Protein AF-A0A142X384-F1 (afdb_monomer_lite)

pLDDT: mean 75.08, std 20.17, range [40.53, 97.69]

Foldseek 3Di:
DDDDDDDDDDDDDDDPPDPPPPPPPPPPPPCVPDLCSVVLVVLVCLLVQDDDDPCLVCQVVSLVSCCLQPVPLSVVSNVLSVQLVVDDSVSSNVSSVVNCVVSPDDPPRDPRPPPDPPDPPDDDDDDDDDDDDDDDDD

Secondary structure (DSSP, 8-state):
------------------------------GGG-TTHHHHHHHHHHHTTPPP-GGGGGHHHHHHHHHTT-HHHHHHHHHHHHHHHHS-HHHHHHHHHHHHHHT---TT---------S-------------PPPP---

Sequence (138 aa):
MSSRALSVLLLFPLLAGCQQGVPEKQIVVKASNDPLHEPRQILERYAQGQPLASEVSSFPAMVENVRKSDPERADILQKGLDELQKGGRAARVTKAKELLDKLKPSMTAAPAAATPPADAVPAEATPAAEPAPAEPKP

Structure (mmCIF, N/CA/C/O backbone):
data_AF-A0A142X384-F1
#
_entry.id   AF-A0A142X384-F1
#
loop_
_atom_site.group_PDB
_atom_site.id
_atom_site.type_symbol
_atom_site.label_atom_id
_atom_site.label_alt_id
_atom_site.label_comp_id
_atom_site.label_asym_id
_atom_site.label_entity_id
_atom_site.label_seq_id
_atom_site.pdbx_PDB_ins_code
_atom_site.Cartn_x
_atom_site.Cartn_y
_atom_site.Cartn_z
_atom_site.occupancy
_atom_site.B_iso_or_equiv
_atom_site.auth_seq_id
_atom_site.auth_comp_id
_atom_site.auth_asym_id
_atom_site.auth_atom_id
_atom_site.pdbx_PDB_model_num
ATOM 1 N N . MET A 1 1 ? 31.938 62.175 30.995 1.00 49.34 1 MET A N 1
ATOM 2 C CA . MET A 1 1 ? 31.399 63.075 32.041 1.00 49.34 1 MET A CA 1
ATOM 3 C C . MET A 1 1 ? 30.203 63.810 31.449 1.00 49.34 1 MET A C 1
ATOM 5 O O . MET A 1 1 ? 30.259 64.089 30.260 1.00 49.34 1 MET A O 1
ATOM 9 N N . SER A 1 2 ? 29.175 64.072 32.267 1.00 40.53 2 SER A N 1
ATOM 10 C CA . SER A 1 2 ? 27.881 64.739 31.969 1.00 40.53 2 SER A CA 1
ATOM 11 C C . SER A 1 2 ? 26.639 63.835 31.975 1.00 40.53 2 SER A C 1
ATOM 13 O O . SER A 1 2 ? 26.061 63.485 30.955 1.00 40.53 2 SER A O 1
ATOM 15 N N . SER A 1 3 ? 26.283 63.474 33.209 1.00 47.50 3 SER A N 1
ATOM 16 C CA . SER A 1 3 ? 24.964 63.390 33.851 1.00 47.50 3 SER A CA 1
ATOM 17 C C . SER A 1 3 ? 23.713 63.850 33.076 1.00 47.50 3 SER A C 1
ATOM 19 O O . SER A 1 3 ? 23.707 64.956 32.544 1.00 47.50 3 SER A O 1
ATOM 21 N N . ARG A 1 4 ? 22.573 63.156 33.263 1.00 53.97 4 ARG A N 1
ATOM 22 C CA . ARG A 1 4 ? 21.511 63.522 34.240 1.00 53.97 4 ARG A CA 1
ATOM 23 C C . ARG A 1 4 ? 20.224 62.682 34.095 1.00 53.97 4 ARG A C 1
ATOM 25 O O . ARG A 1 4 ? 19.860 62.272 33.005 1.00 53.97 4 ARG A O 1
ATOM 32 N N . ALA A 1 5 ? 19.512 62.616 35.226 1.00 51.25 5 ALA A N 1
ATOM 33 C CA . ALA A 1 5 ? 18.056 62.499 35.393 1.00 51.25 5 ALA A CA 1
ATOM 34 C C . ALA A 1 5 ? 17.406 61.101 35.501 1.00 51.25 5 ALA A C 1
ATOM 36 O O . ALA A 1 5 ? 16.741 60.591 34.610 1.00 51.25 5 ALA A O 1
ATOM 37 N N . LEU A 1 6 ? 17.534 60.567 36.718 1.00 56.19 6 LEU A N 1
ATOM 38 C CA . LEU A 1 6 ? 16.443 60.094 37.579 1.00 56.19 6 LEU A CA 1
ATOM 39 C C . LEU A 1 6 ? 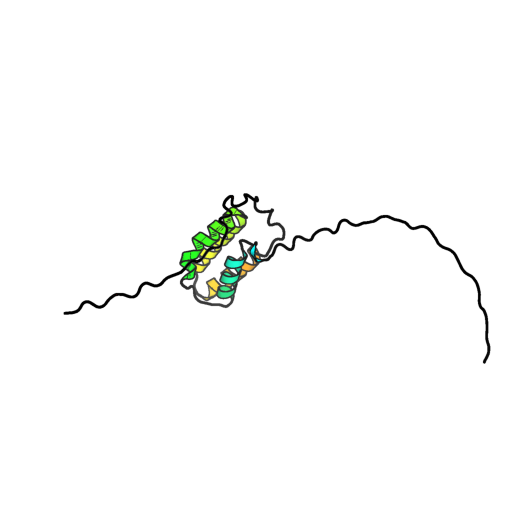15.060 60.707 37.236 1.00 56.19 6 LEU A C 1
ATOM 41 O O . LEU A 1 6 ? 14.930 61.930 37.321 1.00 56.19 6 LEU A O 1
ATOM 45 N N . SER A 1 7 ? 14.025 59.898 36.962 1.00 49.78 7 SER A N 1
ATOM 46 C CA . SER A 1 7 ? 12.657 60.168 37.454 1.00 49.78 7 SER A CA 1
ATOM 47 C C . SER A 1 7 ? 11.588 59.143 37.053 1.00 49.78 7 SER A C 1
ATOM 49 O O . SER A 1 7 ? 11.358 58.889 35.878 1.00 49.78 7 SER A O 1
ATOM 51 N N . VAL A 1 8 ? 10.859 58.718 38.092 1.00 52.50 8 VAL A N 1
ATOM 52 C CA . VAL A 1 8 ? 9.405 58.469 38.125 1.00 52.50 8 VAL A CA 1
ATOM 53 C C . VAL A 1 8 ? 8.899 57.139 37.549 1.00 52.50 8 VAL A C 1
ATOM 55 O O . VAL A 1 8 ? 8.434 57.019 36.423 1.00 52.50 8 VAL A O 1
ATOM 58 N N . LEU A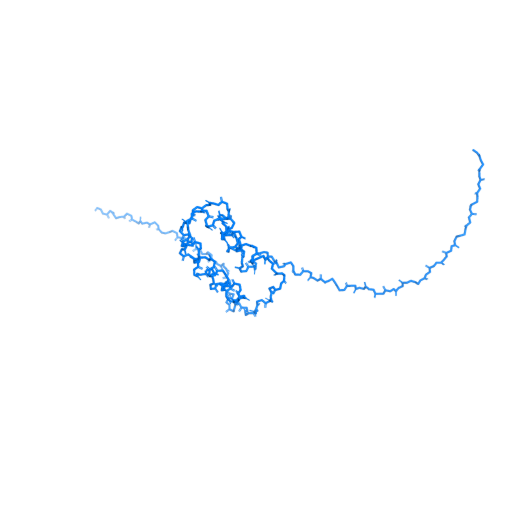 1 9 ? 8.936 56.135 38.431 1.00 53.81 9 LEU A N 1
ATOM 59 C CA . LEU A 1 9 ? 7.763 55.415 38.949 1.00 53.81 9 LEU A CA 1
ATOM 60 C C . LEU A 1 9 ? 6.419 55.756 38.264 1.00 53.81 9 LEU A C 1
ATOM 62 O O . LEU A 1 9 ? 5.769 56.731 38.635 1.00 53.81 9 LEU A O 1
ATOM 66 N N . LEU A 1 10 ? 5.954 54.895 37.354 1.00 53.62 10 LEU A N 1
ATOM 67 C CA . LEU A 1 10 ? 4.539 54.817 36.990 1.00 53.62 10 LEU A CA 1
ATOM 68 C C . LEU A 1 10 ? 4.011 53.395 37.199 1.00 53.62 10 LEU A C 1
ATOM 70 O O . LEU A 1 10 ? 4.342 52.438 36.505 1.00 53.62 10 LEU A O 1
ATOM 74 N N . LEU A 1 11 ? 3.202 53.335 38.245 1.00 53.00 11 LEU A N 1
ATOM 75 C CA . LEU A 1 11 ? 2.265 52.316 38.671 1.00 53.00 11 LEU A CA 1
ATOM 76 C C . LEU A 1 11 ? 1.327 51.911 37.510 1.00 53.00 11 LEU A C 1
ATOM 78 O O . LEU A 1 11 ? 0.601 52.759 36.996 1.00 53.00 11 LEU A O 1
ATOM 82 N N . PHE A 1 12 ? 1.287 50.628 37.139 1.00 52.00 12 PHE A N 1
ATOM 83 C CA . PHE A 1 12 ? 0.172 50.046 36.375 1.00 52.00 12 PHE A CA 1
ATOM 84 C C . PHE A 1 12 ? -0.193 48.676 36.973 1.00 52.00 12 PHE A C 1
ATOM 86 O O . PHE A 1 12 ? 0.420 47.662 36.635 1.00 52.00 12 PHE A O 1
ATOM 93 N N . PRO A 1 13 ? -1.139 48.626 37.927 1.00 59.41 13 PRO A N 1
ATOM 94 C CA . PRO A 1 13 ? -1.797 47.398 38.336 1.00 59.41 13 PRO A CA 1
ATOM 95 C C . PRO A 1 13 ? -3.034 47.166 37.443 1.00 59.41 13 PRO A C 1
ATOM 97 O O . PRO A 1 13 ? -3.497 48.080 36.771 1.00 59.41 13 PRO A O 1
ATOM 100 N N . LEU A 1 14 ? -3.597 45.958 37.504 1.00 54.72 14 LEU A N 1
ATOM 101 C CA . LEU A 1 14 ? -4.782 45.468 36.774 1.00 54.72 14 LEU A CA 1
ATOM 102 C C . LEU A 1 14 ? -4.532 44.961 35.347 1.00 54.72 14 LEU A C 1
ATOM 104 O O . LEU A 1 14 ? -4.868 45.615 34.371 1.00 54.72 14 LEU A O 1
ATOM 108 N N . LEU A 1 15 ? -4.115 43.698 35.254 1.00 56.09 15 LEU A N 1
ATOM 109 C CA . LEU A 1 15 ? -4.801 42.707 34.416 1.00 56.09 15 LEU A CA 1
ATOM 110 C C . LEU A 1 15 ? -4.648 41.329 35.074 1.00 56.09 15 LEU A C 1
ATOM 112 O O . LEU A 1 15 ? -3.941 40.443 34.604 1.00 56.09 15 LEU A O 1
ATOM 116 N N . ALA A 1 16 ? -5.350 41.157 36.198 1.00 54.75 16 ALA A N 1
ATOM 117 C CA . ALA A 1 16 ? -5.760 39.846 36.687 1.00 54.75 16 ALA A CA 1
ATOM 118 C C . ALA A 1 16 ? -6.854 39.301 35.750 1.00 54.75 16 ALA A C 1
ATOM 120 O O . ALA A 1 16 ? -8.035 39.282 36.080 1.00 54.75 16 ALA A O 1
ATOM 121 N N . GLY A 1 17 ? -6.454 38.922 34.538 1.00 46.66 17 GLY A N 1
ATOM 122 C CA . GLY A 1 17 ? -7.259 38.119 33.633 1.00 46.66 17 GLY A CA 1
ATOM 123 C C . GLY A 1 17 ? -6.888 36.660 33.835 1.00 46.66 17 GLY A C 1
ATOM 124 O O . GLY A 1 17 ? -5.886 36.196 33.299 1.00 46.66 17 GLY A O 1
ATOM 125 N N . CYS A 1 18 ? -7.685 35.953 34.634 1.00 57.12 18 CYS A N 1
ATOM 126 C CA . CYS A 1 18 ? -7.673 34.500 34.714 1.00 57.12 18 CYS A CA 1
ATOM 127 C C . CYS A 1 18 ? -7.915 33.913 33.320 1.00 57.12 18 CYS A C 1
ATOM 129 O O . CYS A 1 18 ? -9.051 33.795 32.877 1.00 57.12 18 CYS A O 1
ATOM 131 N N . GLN A 1 19 ? -6.848 33.518 32.642 1.00 52.81 19 GLN A N 1
ATOM 132 C CA . GLN A 1 19 ? -6.901 32.462 31.644 1.00 52.81 19 GLN A CA 1
ATOM 133 C C . GLN A 1 19 ? -5.972 31.364 32.141 1.00 52.81 19 GLN A C 1
ATOM 135 O O . GLN A 1 19 ? -4.866 31.167 31.641 1.00 52.81 19 GLN A O 1
ATOM 140 N N . GLN A 1 20 ? -6.428 30.646 33.173 1.00 52.66 20 GLN A N 1
ATOM 141 C CA . GLN A 1 20 ? -6.024 29.256 33.342 1.00 52.66 20 GLN A CA 1
ATOM 142 C C . GLN A 1 20 ? -6.601 28.511 32.141 1.00 52.66 20 GLN A C 1
ATOM 144 O O . GLN A 1 20 ? -7.678 27.923 32.206 1.00 52.66 20 GLN A O 1
ATOM 149 N N . GLY A 1 21 ? -5.893 28.614 31.014 1.00 53.75 21 GLY A N 1
ATOM 150 C CA . GLY A 1 21 ? -6.104 27.748 29.878 1.00 53.75 21 GLY A CA 1
ATOM 151 C C . GLY A 1 21 ? -6.008 26.332 30.409 1.00 53.75 21 GLY A C 1
ATOM 152 O O . GLY A 1 21 ? -4.965 25.919 30.919 1.00 53.75 21 GLY A O 1
ATOM 153 N N . VAL A 1 22 ? -7.131 25.620 30.363 1.00 57.59 22 VAL A N 1
ATOM 154 C CA . VAL A 1 22 ? -7.140 24.171 30.510 1.00 57.59 22 VAL A CA 1
ATOM 155 C C . VAL A 1 22 ? -6.064 23.677 29.549 1.00 57.59 22 VAL A C 1
ATOM 157 O O . VAL A 1 22 ? -6.152 24.014 28.367 1.00 57.59 22 VAL A O 1
ATOM 160 N N . PRO A 1 23 ? -5.017 22.969 30.013 1.00 55.62 23 PRO A N 1
ATOM 161 C CA . PRO A 1 23 ? -4.062 22.391 29.094 1.00 55.62 23 PRO A CA 1
ATOM 162 C C . PRO A 1 23 ? -4.867 21.442 28.220 1.00 55.62 23 PRO A C 1
ATOM 164 O O . PRO A 1 23 ? -5.341 20.402 28.684 1.00 55.62 23 PRO A O 1
ATOM 167 N N . GLU A 1 24 ? -5.091 21.863 26.979 1.00 56.62 24 GLU A N 1
ATOM 168 C CA . GLU A 1 24 ? -5.650 21.045 25.928 1.00 56.62 24 GLU A CA 1
ATOM 169 C C . GLU A 1 24 ? -4.670 19.885 25.806 1.00 56.62 24 GLU A C 1
ATOM 171 O O . GLU A 1 24 ? -3.571 20.019 25.265 1.00 56.62 24 GLU A O 1
ATOM 176 N N . LYS A 1 25 ? -4.987 18.776 26.483 1.00 54.22 25 LYS A N 1
ATOM 177 C CA . LYS A 1 25 ? -4.193 17.560 26.426 1.00 54.22 25 LYS A CA 1
ATOM 178 C C . LYS A 1 25 ? -4.274 17.125 24.975 1.00 54.22 25 LYS A C 1
ATOM 180 O O . LYS A 1 25 ? -5.229 16.457 24.594 1.00 54.22 25 LYS A O 1
ATOM 185 N N . GLN A 1 26 ? -3.295 17.537 24.171 1.00 51.56 26 GLN A N 1
ATOM 186 C CA . GLN A 1 26 ? -3.037 16.954 22.870 1.00 51.56 26 GLN A CA 1
ATOM 187 C C . GLN A 1 26 ? -2.856 15.467 23.127 1.00 51.56 26 GLN A C 1
ATOM 189 O O . GLN A 1 26 ? -1.814 15.015 23.607 1.00 51.56 26 GLN A O 1
ATOM 194 N N . ILE A 1 27 ? -3.916 14.706 22.876 1.00 51.69 27 ILE A N 1
ATOM 195 C CA . ILE A 1 27 ? -3.830 13.265 22.772 1.00 51.69 27 ILE A CA 1
ATOM 196 C C . ILE A 1 27 ? -3.008 13.064 21.509 1.00 51.69 27 ILE A C 1
ATOM 198 O O . ILE A 1 27 ? -3.534 13.051 20.399 1.00 51.69 27 ILE A O 1
ATOM 202 N N . VAL A 1 28 ? -1.687 13.001 21.675 1.00 51.38 28 VAL A N 1
ATOM 203 C CA . VAL A 1 28 ? -0.792 12.500 20.645 1.00 51.38 28 VAL A CA 1
ATOM 204 C C . VAL A 1 28 ? -1.238 11.065 20.434 1.00 51.38 28 VAL A C 1
ATOM 206 O O . VAL A 1 28 ? -0.881 10.167 21.201 1.00 51.38 28 VAL A O 1
ATOM 209 N N . VAL A 1 29 ? -2.104 10.863 19.443 1.00 54.22 29 VAL A N 1
ATOM 210 C CA . VAL A 1 29 ? -2.467 9.540 18.962 1.00 54.22 29 VAL A CA 1
ATOM 211 C C . VAL A 1 29 ? -1.156 8.949 18.469 1.00 54.22 29 VAL A C 1
ATOM 213 O O . VAL A 1 29 ? -0.647 9.321 17.412 1.00 54.22 29 VAL A O 1
ATOM 216 N N 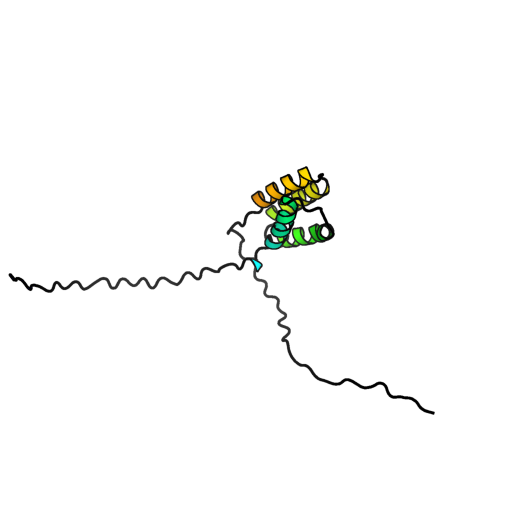. LYS A 1 30 ? -0.530 8.115 19.307 1.00 58.03 30 LYS A N 1
ATOM 217 C CA . LYS A 1 30 ? 0.692 7.396 18.948 1.00 58.03 30 LYS A CA 1
ATOM 218 C C . LYS A 1 30 ? 0.425 6.717 17.610 1.00 58.03 30 LYS A C 1
ATOM 220 O O . LYS A 1 30 ? -0.617 6.087 17.457 1.00 58.03 30 LYS A O 1
ATOM 225 N N . ALA A 1 31 ? 1.361 6.822 16.667 1.00 57.97 31 ALA A N 1
ATOM 226 C CA . ALA A 1 31 ? 1.244 6.209 15.341 1.00 57.97 31 ALA A CA 1
ATOM 227 C C . ALA A 1 31 ? 0.900 4.704 15.398 1.00 57.97 31 ALA A C 1
ATOM 229 O O . ALA A 1 31 ? 0.320 4.171 14.461 1.00 57.97 31 ALA A O 1
ATOM 230 N N . SER A 1 32 ? 1.190 4.047 16.527 1.00 56.69 32 SER A N 1
ATOM 231 C CA . SER A 1 32 ? 0.788 2.678 16.862 1.00 56.69 32 SER A CA 1
ATOM 232 C C . SER A 1 32 ? -0.727 2.422 16.889 1.00 56.69 32 SER A C 1
ATOM 234 O O . SER A 1 32 ? -1.124 1.267 16.834 1.00 56.69 32 SER A O 1
ATOM 236 N N . ASN A 1 33 ? -1.564 3.460 16.975 1.00 70.25 33 ASN A N 1
ATOM 237 C CA . ASN A 1 33 ? -3.026 3.343 16.939 1.00 70.25 33 ASN A CA 1
ATOM 238 C C . ASN A 1 33 ? -3.616 3.611 15.545 1.00 70.25 33 ASN A C 1
ATOM 240 O O . ASN A 1 33 ? -4.836 3.591 15.406 1.00 70.25 33 ASN A O 1
ATOM 244 N N . ASP A 1 34 ? -2.791 3.892 14.528 1.00 83.06 34 ASP A N 1
ATOM 245 C CA . ASP A 1 34 ? -3.292 4.067 13.166 1.00 83.06 34 ASP A CA 1
ATOM 246 C C . ASP A 1 34 ? -3.442 2.692 12.481 1.00 83.06 34 ASP A C 1
ATOM 248 O O . ASP A 1 34 ? -2.432 2.046 12.185 1.00 83.06 34 ASP A O 1
ATOM 252 N N . PRO A 1 35 ? -4.674 2.247 12.176 1.00 87.38 35 PRO A N 1
ATOM 253 C CA . PRO A 1 35 ? -4.939 0.982 11.486 1.00 87.38 35 PRO A CA 1
ATOM 254 C C . PRO A 1 35 ? -4.300 0.916 10.086 1.00 87.38 35 PRO A C 1
ATOM 256 O O . PRO A 1 35 ? -4.090 -0.171 9.553 1.00 87.38 35 PRO A O 1
ATOM 259 N N . LEU A 1 36 ? -3.952 2.062 9.490 1.00 91.88 36 LEU A N 1
ATOM 260 C CA . LEU A 1 36 ? -3.265 2.157 8.200 1.00 91.88 36 LEU A CA 1
ATOM 261 C C . LEU A 1 36 ? -1.739 2.204 8.317 1.00 91.88 36 LEU A C 1
ATOM 263 O O . LEU A 1 36 ? -1.065 2.268 7.289 1.00 91.88 36 LEU A O 1
ATOM 267 N N . HIS A 1 37 ? -1.166 2.162 9.523 1.00 91.00 37 HIS A N 1
ATOM 268 C CA . HIS A 1 37 ? 0.285 2.220 9.701 1.00 91.00 37 HIS A CA 1
ATOM 269 C C . HIS A 1 37 ? 1.006 1.076 8.973 1.00 91.00 37 HIS A C 1
ATOM 271 O O . HIS A 1 37 ? 1.869 1.327 8.132 1.00 91.00 37 HIS A O 1
ATOM 277 N N . GLU A 1 38 ? 0.612 -0.168 9.249 1.00 91.62 38 GLU A N 1
ATOM 278 C CA . GLU A 1 38 ? 1.196 -1.360 8.627 1.00 91.62 38 GLU A CA 1
ATOM 279 C C . GLU A 1 38 ? 0.939 -1.419 7.104 1.00 91.62 38 GLU A C 1
ATOM 281 O O . GLU A 1 38 ? 1.914 -1.546 6.353 1.00 91.62 38 GLU A O 1
ATOM 286 N N . PRO A 1 39 ? -0.302 -1.221 6.600 1.00 94.19 39 PRO A N 1
ATOM 287 C CA . PRO A 1 39 ? -0.556 -1.144 5.162 1.00 94.19 39 PRO A CA 1
ATOM 288 C C . PRO A 1 39 ? 0.318 -0.119 4.435 1.00 94.19 39 PRO A C 1
ATOM 290 O O . PRO A 1 39 ? 0.846 -0.409 3.362 1.00 94.19 39 PRO A O 1
ATOM 293 N N . ARG A 1 40 ? 0.524 1.073 5.012 1.00 94.44 40 ARG A N 1
ATOM 294 C CA . ARG A 1 40 ? 1.373 2.098 4.387 1.00 94.44 40 ARG A CA 1
ATOM 295 C C . ARG A 1 40 ? 2.838 1.681 4.332 1.00 94.44 40 ARG A C 1
ATOM 297 O O . ARG A 1 40 ? 3.444 1.828 3.277 1.00 94.44 40 ARG A O 1
ATOM 304 N N . GLN A 1 41 ? 3.389 1.089 5.391 1.00 93.88 41 GLN A N 1
ATOM 305 C CA . GLN A 1 41 ? 4.772 0.592 5.363 1.00 93.88 41 GLN A CA 1
ATOM 306 C C . GLN A 1 41 ? 4.992 -0.464 4.273 1.00 93.88 41 GLN A C 1
ATOM 308 O O . GLN A 1 41 ? 6.041 -0.500 3.632 1.00 93.88 41 GLN A O 1
ATOM 313 N N . ILE A 1 42 ? 4.007 -1.330 4.037 1.00 94.88 42 ILE A N 1
ATOM 314 C CA . ILE A 1 42 ? 4.070 -2.330 2.966 1.00 94.88 42 ILE A CA 1
ATOM 315 C C . ILE A 1 42 ? 4.008 -1.655 1.592 1.00 94.88 42 ILE A C 1
ATOM 317 O O . ILE A 1 42 ? 4.837 -1.931 0.721 1.00 94.88 42 ILE A O 1
ATOM 321 N N . LEU A 1 43 ? 3.073 -0.721 1.407 1.00 96.31 43 LEU A N 1
ATOM 322 C CA . LEU A 1 43 ? 2.947 0.045 0.168 1.00 96.31 43 LEU A CA 1
ATOM 323 C C . LEU A 1 43 ? 4.206 0.873 -0.131 1.00 96.31 43 LEU A C 1
ATOM 325 O O . LEU A 1 43 ? 4.601 0.969 -1.290 1.00 96.31 43 LEU A O 1
ATOM 329 N N . GLU A 1 44 ? 4.895 1.410 0.877 1.00 95.94 44 GLU A N 1
ATOM 330 C CA . GLU A 1 44 ? 6.180 2.103 0.708 1.00 95.94 44 GLU A CA 1
ATOM 331 C C . GLU A 1 44 ? 7.246 1.191 0.090 1.00 95.94 44 GLU A C 1
ATOM 333 O O . GLU A 1 44 ? 7.922 1.592 -0.862 1.00 95.94 44 GLU A O 1
ATOM 338 N N . ARG A 1 45 ? 7.348 -0.068 0.537 1.00 95.69 45 ARG A N 1
ATOM 339 C CA . ARG A 1 45 ? 8.276 -1.045 -0.062 1.00 95.69 45 ARG A CA 1
ATOM 340 C C . ARG A 1 45 ? 7.943 -1.313 -1.530 1.00 95.69 45 ARG A C 1
ATOM 342 O O . ARG A 1 45 ? 8.838 -1.362 -2.377 1.00 95.69 45 ARG A O 1
ATOM 349 N N . TYR A 1 46 ? 6.663 -1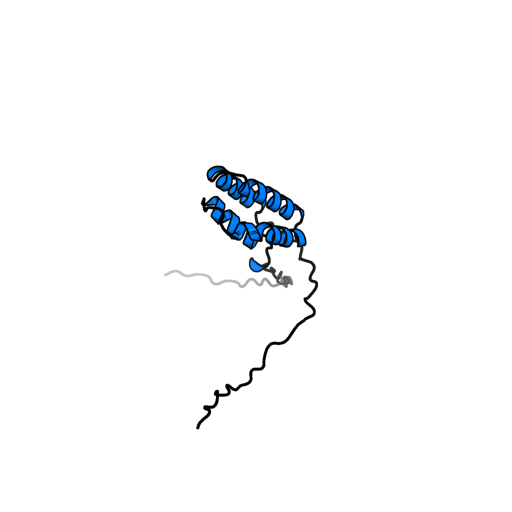.438 -1.870 1.00 95.88 46 TYR A N 1
ATOM 350 C CA . TYR A 1 46 ? 6.249 -1.642 -3.262 1.00 95.88 46 TYR A CA 1
ATOM 351 C C . TYR A 1 46 ? 6.432 -0.396 -4.128 1.00 95.88 46 TYR A C 1
ATOM 353 O O . TYR A 1 46 ? 6.818 -0.514 -5.291 1.00 95.88 46 TYR A O 1
ATOM 361 N N . ALA A 1 47 ? 6.251 0.798 -3.565 1.00 96.62 47 ALA A N 1
ATOM 362 C CA . ALA A 1 47 ? 6.556 2.063 -4.225 1.00 96.62 47 ALA A CA 1
ATOM 363 C C . ALA A 1 47 ? 8.061 2.219 -4.516 1.00 96.62 47 ALA A C 1
ATOM 365 O O . ALA A 1 47 ? 8.434 2.889 -5.482 1.00 96.62 47 ALA A O 1
ATOM 366 N N . GLN A 1 48 ? 8.919 1.565 -3.728 1.00 96.50 48 GLN A N 1
ATOM 367 C CA . GLN A 1 48 ? 10.363 1.440 -3.965 1.00 96.50 48 GLN A CA 1
ATOM 368 C C . GLN A 1 48 ? 10.718 0.312 -4.952 1.00 96.50 48 GLN A C 1
ATOM 370 O O . GLN A 1 48 ? 11.881 0.128 -5.307 1.00 96.50 48 GLN A O 1
ATOM 375 N N . GLY A 1 49 ? 9.726 -0.437 -5.441 1.00 94.75 49 GLY A N 1
ATOM 376 C CA . GLY A 1 49 ? 9.910 -1.470 -6.455 1.00 94.75 49 GLY A CA 1
ATOM 377 C C . GLY A 1 49 ? 10.315 -2.834 -5.912 1.00 94.75 49 GLY A C 1
ATOM 378 O O . GLY A 1 49 ? 10.801 -3.655 -6.704 1.00 94.75 49 GLY A O 1
ATOM 379 N N . GLN A 1 50 ? 10.106 -3.086 -4.613 1.00 95.38 50 GLN A N 1
ATOM 380 C CA . GLN A 1 50 ? 10.228 -4.431 -4.058 1.00 95.38 50 GLN A CA 1
ATOM 381 C C . GLN A 1 50 ? 9.220 -5.393 -4.710 1.00 95.38 50 GLN A C 1
ATOM 383 O O . GLN A 1 50 ? 8.112 -4.987 -5.085 1.00 95.38 50 GLN A O 1
ATOM 388 N N . PRO A 1 51 ? 9.601 -6.666 -4.908 1.00 93.75 51 PRO A N 1
ATOM 389 C CA . PRO A 1 51 ? 8.670 -7.681 -5.372 1.00 93.75 51 PRO A CA 1
ATOM 390 C C . PRO A 1 51 ? 7.621 -7.987 -4.298 1.00 93.75 51 PRO A C 1
ATOM 392 O O . PRO A 1 51 ? 7.867 -7.808 -3.110 1.00 93.75 51 PRO A O 1
ATOM 395 N N . LEU A 1 52 ? 6.463 -8.483 -4.732 1.00 92.81 52 LEU A N 1
ATOM 396 C CA . LEU A 1 52 ? 5.500 -9.094 -3.819 1.00 92.81 52 LEU A CA 1
ATOM 397 C C . LEU A 1 52 ? 6.123 -10.348 -3.192 1.00 92.81 52 LEU A C 1
ATOM 399 O O . LEU A 1 52 ? 6.689 -11.166 -3.923 1.00 92.81 52 LEU A O 1
ATOM 403 N N . ALA A 1 53 ? 6.006 -10.490 -1.873 1.00 91.69 53 ALA A N 1
ATOM 404 C CA . ALA A 1 53 ? 6.514 -11.633 -1.123 1.00 91.69 53 ALA A CA 1
ATOM 405 C C . ALA A 1 53 ? 5.393 -12.319 -0.320 1.00 91.69 53 ALA A C 1
ATOM 407 O O . ALA A 1 53 ? 4.210 -12.212 -0.647 1.00 91.69 53 ALA A O 1
ATOM 408 N N . SER A 1 54 ? 5.758 -13.038 0.743 1.00 92.62 54 SER A N 1
ATOM 409 C CA . SER A 1 54 ? 4.815 -13.779 1.588 1.00 92.62 54 SER A CA 1
ATOM 410 C C . SER A 1 54 ? 3.797 -12.892 2.312 1.00 92.62 54 SER A C 1
ATOM 412 O O . SER A 1 54 ? 2.786 -13.399 2.773 1.00 92.62 54 SER A O 1
ATOM 414 N N . GLU A 1 55 ? 4.000 -11.573 2.391 1.00 91.12 55 GLU A N 1
ATOM 415 C CA . GLU A 1 55 ? 3.008 -10.671 2.995 1.00 91.12 55 GLU A CA 1
ATOM 416 C C . GLU A 1 55 ? 1.697 -10.573 2.193 1.00 91.12 55 GLU A C 1
ATOM 418 O O . GLU A 1 55 ? 0.678 -10.143 2.718 1.00 91.12 55 GLU A O 1
ATOM 423 N N . VAL A 1 56 ? 1.673 -11.021 0.934 1.00 94.38 56 VAL A N 1
ATOM 424 C CA . VAL A 1 56 ? 0.440 -11.036 0.133 1.00 94.38 56 VAL A CA 1
ATOM 425 C C . VAL A 1 56 ? -0.653 -11.877 0.798 1.00 94.38 56 VAL A C 1
ATOM 427 O O . VAL A 1 56 ? -1.832 -11.533 0.717 1.00 94.38 56 VAL A O 1
ATOM 430 N N . SER A 1 57 ? -0.283 -12.942 1.519 1.00 95.38 57 SER A N 1
ATOM 431 C CA . SER A 1 57 ? -1.254 -13.764 2.243 1.00 95.38 57 SER A CA 1
ATOM 432 C C . SER A 1 57 ? -1.870 -13.057 3.453 1.00 95.38 57 SER A C 1
ATOM 434 O O . SER A 1 57 ? -2.916 -13.495 3.923 1.00 95.38 57 SER A O 1
ATOM 436 N N . SER A 1 58 ? -1.264 -11.976 3.963 1.00 94.81 58 SER A N 1
ATOM 437 C CA . SER A 1 58 ? -1.824 -11.179 5.064 1.00 94.81 58 SER A CA 1
ATOM 438 C C . SER A 1 58 ? -2.666 -9.989 4.593 1.00 94.81 58 SER A C 1
ATOM 440 O O . SER A 1 58 ? -3.297 -9.332 5.421 1.00 94.81 58 SER A O 1
ATOM 442 N N . PHE A 1 59 ? -2.757 -9.732 3.280 1.00 95.88 59 PHE A N 1
ATOM 443 C CA . PHE A 1 59 ? -3.568 -8.638 2.725 1.00 95.88 59 PHE A CA 1
ATOM 444 C C . PHE A 1 59 ? -5.034 -8.668 3.186 1.00 95.88 59 PHE A C 1
ATOM 446 O O . PHE A 1 59 ? -5.515 -7.618 3.619 1.00 95.88 59 PHE A O 1
ATOM 453 N N . PRO A 1 60 ? -5.735 -9.822 3.196 1.00 96.75 60 PRO A N 1
ATOM 454 C CA . PRO A 1 60 ? -7.114 -9.869 3.680 1.00 96.75 60 PRO A CA 1
ATOM 455 C C . PRO A 1 60 ? -7.233 -9.448 5.149 1.00 96.75 60 PRO A C 1
ATOM 457 O O . PRO A 1 60 ? -8.111 -8.668 5.505 1.00 96.75 60 PRO A O 1
ATOM 460 N N . ALA A 1 61 ? -6.310 -9.901 6.003 1.00 95.69 61 ALA A N 1
ATOM 461 C CA . ALA A 1 61 ? -6.320 -9.563 7.425 1.00 95.69 61 ALA A CA 1
ATOM 462 C C . ALA A 1 61 ? -6.073 -8.064 7.668 1.00 95.69 61 ALA A C 1
ATOM 464 O O . ALA A 1 61 ? -6.711 -7.467 8.535 1.00 95.69 61 ALA A O 1
ATOM 465 N N . MET A 1 62 ? -5.190 -7.439 6.883 1.00 94.69 62 MET A N 1
ATOM 466 C CA . MET A 1 62 ? -4.955 -5.995 6.951 1.00 94.69 62 MET A CA 1
ATOM 467 C C . MET A 1 62 ? -6.189 -5.183 6.561 1.00 94.69 62 MET A C 1
ATOM 469 O O . MET A 1 62 ? -6.533 -4.228 7.255 1.00 94.69 62 MET A O 1
ATOM 473 N N . VAL A 1 63 ? -6.871 -5.562 5.478 1.00 96.56 63 VAL A N 1
ATOM 474 C CA . VAL A 1 63 ? -8.105 -4.892 5.043 1.00 96.56 63 VAL A CA 1
ATOM 475 C C . VAL A 1 63 ? -9.177 -4.998 6.118 1.00 96.56 63 VAL A C 1
ATOM 477 O O . VAL A 1 63 ? -9.781 -3.989 6.473 1.00 96.56 63 VAL A O 1
ATOM 480 N N . GLU A 1 64 ? -9.367 -6.185 6.694 1.00 96.19 64 GLU A N 1
ATOM 481 C CA . GLU A 1 64 ? -10.327 -6.388 7.781 1.00 96.19 64 GLU A CA 1
ATOM 482 C C . GLU A 1 64 ? -9.977 -5.568 9.028 1.00 96.19 64 GLU A C 1
ATOM 484 O O . GLU A 1 64 ? -10.866 -5.039 9.694 1.00 96.19 64 GLU A O 1
ATOM 489 N N . ASN A 1 65 ? -8.690 -5.396 9.340 1.00 91.75 65 ASN A N 1
ATOM 490 C CA . ASN A 1 65 ? -8.275 -4.531 10.440 1.00 91.75 65 ASN A CA 1
ATOM 491 C C . ASN A 1 65 ? -8.625 -3.057 10.182 1.00 91.75 65 ASN A C 1
ATOM 493 O O . ASN A 1 65 ? -9.189 -2.394 11.051 1.00 91.75 65 ASN A O 1
ATOM 497 N N . VAL A 1 66 ? -8.355 -2.557 8.972 1.00 93.94 66 VAL A N 1
ATOM 498 C CA . VAL A 1 66 ? -8.723 -1.189 8.580 1.00 93.94 66 VAL A CA 1
ATOM 499 C C . VAL A 1 66 ? -10.240 -1.021 8.599 1.00 93.94 66 VAL A C 1
ATOM 501 O O . VAL A 1 66 ? -10.736 -0.052 9.167 1.00 93.94 66 VAL A O 1
ATOM 504 N N . ARG A 1 67 ? -10.995 -2.002 8.095 1.00 94.56 67 ARG A N 1
ATOM 505 C CA . ARG A 1 67 ? -12.459 -1.943 7.976 1.00 94.56 67 ARG A CA 1
ATOM 506 C C . ARG A 1 67 ? -13.182 -1.748 9.307 1.00 94.56 67 ARG A C 1
ATOM 508 O O . ARG A 1 67 ? -14.226 -1.105 9.332 1.00 94.56 67 ARG A O 1
ATOM 515 N N . LYS A 1 68 ? -12.613 -2.232 10.416 1.00 90.94 68 LYS A N 1
ATOM 516 C CA . LYS A 1 68 ? -13.147 -2.021 11.778 1.00 90.94 68 LYS A CA 1
ATOM 517 C C . LYS A 1 68 ? -13.210 -0.551 12.196 1.00 90.94 68 LYS A C 1
ATOM 519 O O . LYS A 1 68 ? -13.933 -0.218 13.128 1.00 90.94 68 LYS A O 1
ATOM 524 N N . SER A 1 69 ? -12.420 0.303 11.556 1.00 87.75 69 SER A N 1
ATOM 525 C CA . SER A 1 69 ? -12.225 1.703 11.943 1.00 87.75 69 SER A CA 1
ATOM 526 C C . SER A 1 69 ? -12.551 2.677 10.814 1.00 87.75 69 SER A C 1
ATOM 528 O O . SER A 1 69 ? -13.140 3.722 11.068 1.00 87.75 69 SER A O 1
ATOM 530 N N . ASP A 1 70 ? -12.212 2.316 9.575 1.00 89.62 70 ASP A N 1
ATOM 531 C CA . ASP A 1 70 ? -12.459 3.100 8.372 1.00 89.62 70 ASP A CA 1
ATOM 532 C C . ASP A 1 70 ? -12.829 2.162 7.203 1.00 89.62 70 ASP A C 1
ATOM 534 O O . ASP A 1 70 ? -11.954 1.670 6.478 1.00 89.62 70 ASP A O 1
ATOM 538 N N . PRO A 1 71 ? -14.127 1.852 7.031 1.00 92.38 71 PRO A N 1
ATOM 539 C CA . PRO A 1 71 ? -14.586 0.951 5.978 1.00 92.38 71 PRO A CA 1
ATOM 540 C C . PRO A 1 71 ? -14.341 1.517 4.574 1.00 92.38 71 PRO A C 1
ATOM 542 O O . PRO A 1 71 ? -13.984 0.758 3.676 1.00 92.38 71 PRO A O 1
ATOM 545 N N . GLU A 1 72 ? -14.445 2.836 4.384 1.00 93.06 72 GLU A N 1
ATOM 546 C CA . GLU A 1 72 ? -14.216 3.471 3.081 1.00 93.06 72 GLU A CA 1
ATOM 547 C C . GLU A 1 72 ? -12.757 3.314 2.641 1.00 93.06 72 GLU A C 1
ATOM 549 O O . GLU A 1 72 ? -12.463 2.923 1.507 1.00 93.06 72 GLU A O 1
ATOM 554 N N . ARG A 1 73 ? -11.812 3.559 3.556 1.00 92.81 73 ARG A N 1
ATOM 555 C CA . ARG A 1 73 ? -10.388 3.347 3.279 1.00 92.81 73 ARG A CA 1
ATOM 556 C C . ARG A 1 73 ? -10.032 1.877 3.149 1.00 92.81 73 ARG A C 1
ATOM 558 O O . ARG A 1 73 ? -9.129 1.561 2.374 1.00 92.81 73 ARG A O 1
ATOM 565 N N . ALA A 1 74 ? -10.727 0.983 3.848 1.00 95.69 74 ALA A N 1
ATOM 566 C CA . ALA A 1 74 ? -10.550 -0.452 3.665 1.00 95.69 74 ALA A CA 1
ATOM 567 C C . ALA A 1 74 ? -10.917 -0.894 2.242 1.00 95.69 74 ALA A C 1
ATOM 569 O O . ALA A 1 74 ? -10.181 -1.674 1.643 1.00 95.69 74 ALA A O 1
ATOM 570 N N . ASP A 1 75 ? -11.989 -0.352 1.662 1.00 96.69 75 ASP A N 1
ATOM 571 C CA . ASP A 1 75 ? -12.389 -0.665 0.286 1.00 96.69 75 ASP A CA 1
ATOM 572 C C . ASP A 1 75 ? -11.378 -0.136 -0.741 1.00 96.69 75 ASP A C 1
ATOM 574 O O . ASP A 1 75 ? -11.018 -0.835 -1.696 1.00 96.69 75 ASP A O 1
ATOM 578 N N . ILE A 1 76 ? -10.856 1.077 -0.518 1.00 96.31 76 ILE A N 1
ATOM 579 C CA . ILE A 1 76 ? -9.765 1.645 -1.326 1.00 96.31 76 ILE A CA 1
ATOM 580 C C . ILE A 1 76 ? -8.519 0.759 -1.238 1.00 96.31 76 ILE A C 1
ATOM 582 O O . ILE A 1 76 ? -7.903 0.458 -2.266 1.00 96.31 76 ILE A O 1
ATOM 586 N N . LEU A 1 77 ? -8.152 0.338 -0.024 1.00 96.75 77 LEU A N 1
ATOM 587 C CA . LEU A 1 77 ? -7.001 -0.522 0.222 1.00 96.75 77 LEU A CA 1
ATOM 588 C C . LEU A 1 77 ? -7.177 -1.881 -0.463 1.00 96.75 77 LEU A C 1
ATOM 590 O O . LEU A 1 77 ? -6.292 -2.281 -1.213 1.00 96.75 77 LEU A O 1
ATOM 594 N N . GLN A 1 78 ? -8.316 -2.552 -0.280 1.00 97.69 78 GLN A N 1
ATOM 595 C CA . GLN A 1 78 ? -8.616 -3.853 -0.886 1.00 97.69 78 GLN A CA 1
ATOM 596 C C . GLN A 1 78 ? -8.470 -3.805 -2.406 1.00 97.69 78 GLN A C 1
ATOM 598 O O . GLN A 1 78 ? -7.676 -4.547 -2.984 1.00 97.69 78 GLN A O 1
ATOM 60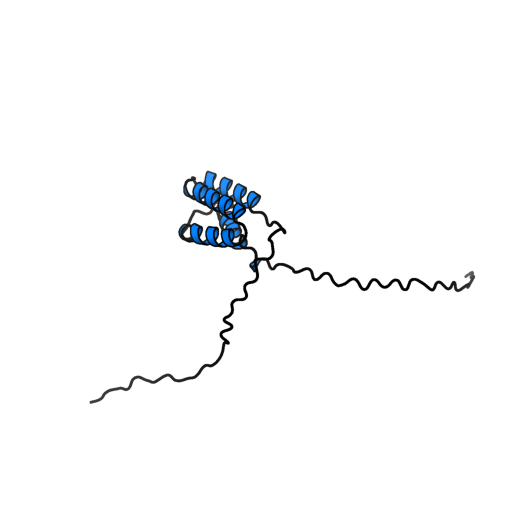3 N N . LYS A 1 79 ? -9.176 -2.873 -3.057 1.00 97.06 79 LYS A N 1
ATOM 604 C CA . LYS A 1 79 ? -9.121 -2.724 -4.514 1.00 97.06 79 LYS A CA 1
ATOM 605 C C . LYS A 1 79 ? -7.701 -2.424 -4.995 1.00 97.06 79 LYS A C 1
ATOM 607 O O . LYS A 1 79 ? -7.251 -2.963 -6.005 1.00 97.06 79 LYS A O 1
ATOM 612 N N . GLY A 1 80 ? -6.989 -1.572 -4.264 1.00 96.19 80 GLY A N 1
ATOM 613 C CA . GLY A 1 80 ? -5.605 -1.233 -4.549 1.00 96.19 80 GLY A CA 1
ATOM 614 C C . GLY A 1 80 ? -4.652 -2.422 -4.481 1.00 96.19 80 GLY A C 1
ATOM 615 O O . GLY A 1 80 ? -3.835 -2.608 -5.384 1.00 96.19 80 GLY A O 1
ATOM 616 N N . LEU A 1 81 ? -4.763 -3.225 -3.423 1.00 96.75 81 LEU A N 1
ATOM 617 C CA . LEU A 1 81 ? -3.962 -4.429 -3.217 1.00 96.75 81 LEU A CA 1
ATOM 618 C C . LEU A 1 81 ? -4.249 -5.485 -4.297 1.00 96.75 81 LEU A C 1
ATOM 620 O O . LEU A 1 81 ? -3.310 -6.087 -4.819 1.00 96.75 81 LEU A O 1
ATOM 624 N N . ASP A 1 82 ? -5.508 -5.641 -4.711 1.00 96.38 82 ASP A N 1
ATOM 625 C CA . ASP A 1 82 ? -5.893 -6.547 -5.800 1.00 96.38 82 ASP A CA 1
ATOM 626 C C . ASP A 1 82 ? -5.294 -6.122 -7.152 1.00 96.38 82 ASP A C 1
ATOM 628 O O . ASP A 1 82 ? -4.824 -6.956 -7.931 1.00 96.38 82 ASP A O 1
ATOM 632 N N . GLU A 1 83 ? -5.285 -4.819 -7.451 1.00 95.38 83 GLU A N 1
ATOM 633 C CA . GLU A 1 83 ? -4.638 -4.275 -8.653 1.00 95.38 83 GLU A CA 1
ATOM 634 C C . GLU A 1 83 ? -3.109 -4.443 -8.601 1.00 95.38 83 GLU A C 1
ATOM 636 O O . GLU A 1 83 ? -2.481 -4.760 -9.615 1.00 95.38 83 GLU A O 1
ATOM 641 N N . LEU A 1 84 ? -2.510 -4.290 -7.415 1.00 94.25 84 LEU A N 1
ATOM 642 C CA . LEU A 1 84 ? -1.088 -4.530 -7.153 1.00 94.25 84 LEU A CA 1
ATOM 643 C C . LEU A 1 84 ? -0.685 -5.982 -7.443 1.00 94.25 84 LEU A C 1
ATOM 645 O O . LEU A 1 84 ? 0.361 -6.214 -8.046 1.00 94.25 84 LEU A O 1
ATOM 649 N N . GLN A 1 85 ? -1.506 -6.957 -7.050 1.00 94.31 85 GLN A N 1
ATOM 650 C CA . GLN A 1 85 ? -1.241 -8.376 -7.309 1.00 94.31 85 GLN A CA 1
ATOM 651 C C . GLN A 1 85 ? -1.308 -8.731 -8.797 1.00 94.31 85 GLN A C 1
ATOM 653 O O . GLN A 1 85 ? -0.510 -9.532 -9.282 1.00 94.31 85 GLN A O 1
ATOM 658 N N . LYS A 1 86 ? -2.242 -8.120 -9.530 1.00 93.94 86 LYS A N 1
ATOM 659 C CA . LYS A 1 86 ? -2.456 -8.373 -10.965 1.00 93.94 86 LYS A CA 1
ATOM 660 C C . LYS A 1 86 ? -1.436 -7.655 -11.855 1.00 93.94 86 LYS A C 1
ATOM 662 O O . LYS A 1 86 ? -1.237 -8.044 -13.004 1.00 93.94 86 LYS A O 1
ATOM 667 N N . GLY A 1 87 ? -0.817 -6.587 -11.353 1.00 90.00 87 GLY A N 1
ATOM 668 C CA . GLY A 1 87 ? 0.099 -5.741 -12.110 1.00 90.00 87 GLY A CA 1
ATOM 669 C C . GLY A 1 87 ? 1.527 -6.288 -12.225 1.00 90.00 87 GLY A C 1
ATOM 670 O O . GLY A 1 87 ? 2.083 -6.877 -11.299 1.00 90.00 87 GLY A O 1
ATOM 671 N N . GLY A 1 88 ? 2.182 -5.997 -13.353 1.00 91.19 88 GLY A N 1
ATOM 672 C CA . GLY A 1 88 ? 3.633 -6.166 -13.497 1.00 91.19 88 GLY A CA 1
ATOM 673 C C . GLY A 1 88 ? 4.427 -5.162 -12.648 1.00 91.19 88 GLY A C 1
ATOM 674 O O . GLY A 1 88 ? 3.880 -4.177 -12.154 1.00 91.19 88 GLY A O 1
ATOM 675 N N . ARG A 1 89 ? 5.746 -5.363 -12.503 1.00 91.06 89 ARG A N 1
ATOM 676 C CA . ARG A 1 89 ? 6.609 -4.578 -11.589 1.00 91.06 89 ARG A CA 1
ATOM 677 C C . ARG A 1 89 ? 6.419 -3.055 -11.683 1.00 91.06 89 ARG A C 1
ATOM 679 O O . ARG A 1 89 ? 6.308 -2.412 -10.646 1.00 91.06 89 ARG A O 1
ATOM 686 N N . ALA A 1 90 ? 6.368 -2.491 -12.890 1.00 93.50 90 ALA A N 1
ATOM 687 C CA . ALA A 1 90 ? 6.187 -1.049 -13.081 1.00 93.50 90 ALA A CA 1
ATOM 688 C C . ALA A 1 90 ? 4.794 -0.567 -12.637 1.00 93.50 90 ALA A C 1
ATOM 690 O O . ALA A 1 90 ? 4.685 0.435 -11.934 1.00 93.50 90 ALA A O 1
ATOM 691 N N . ALA A 1 91 ? 3.737 -1.314 -12.975 1.00 94.44 91 ALA A N 1
ATOM 692 C CA . ALA A 1 91 ? 2.375 -1.002 -12.549 1.00 94.44 91 ALA A CA 1
ATOM 693 C C . ALA A 1 91 ? 2.235 -1.055 -11.020 1.00 94.44 91 ALA A C 1
ATOM 695 O O . ALA A 1 91 ? 1.591 -0.187 -10.438 1.00 94.44 91 ALA A O 1
ATOM 696 N N . ARG A 1 92 ? 2.903 -2.013 -10.361 1.00 94.69 92 ARG A N 1
ATOM 697 C CA . ARG A 1 92 ? 2.927 -2.122 -8.893 1.00 94.69 92 ARG A CA 1
ATOM 698 C C . ARG A 1 92 ? 3.478 -0.870 -8.222 1.00 94.69 92 ARG A C 1
ATOM 700 O O . ARG A 1 92 ? 2.867 -0.364 -7.290 1.00 94.69 92 ARG A O 1
ATOM 707 N N . VAL A 1 93 ? 4.592 -0.342 -8.727 1.00 96.38 93 VAL A N 1
ATOM 708 C CA . VAL A 1 93 ? 5.205 0.888 -8.200 1.00 96.38 93 VAL A CA 1
ATOM 709 C C . VAL A 1 93 ? 4.236 2.065 -8.286 1.00 96.38 93 VAL A C 1
ATOM 711 O O . VAL A 1 93 ? 4.052 2.784 -7.305 1.00 96.38 93 VAL A O 1
ATOM 714 N N . THR A 1 94 ? 3.599 2.253 -9.443 1.00 96.56 94 THR A N 1
ATOM 715 C CA . THR A 1 94 ? 2.628 3.336 -9.647 1.00 96.56 94 THR A CA 1
ATOM 716 C C . THR A 1 94 ? 1.422 3.176 -8.726 1.00 96.56 94 THR A C 1
ATOM 718 O O . THR A 1 94 ? 1.057 4.117 -8.026 1.00 96.56 94 THR A O 1
ATOM 721 N N . LYS A 1 95 ? 0.855 1.968 -8.646 1.00 96.44 95 LYS A N 1
ATOM 722 C CA . LYS A 1 95 ? -0.310 1.679 -7.802 1.00 96.44 95 LYS A CA 1
ATOM 723 C C . LYS A 1 95 ? -0.026 1.858 -6.318 1.00 96.44 95 LYS A C 1
ATOM 725 O O . LYS A 1 95 ? -0.845 2.429 -5.607 1.00 96.44 95 LYS A O 1
ATOM 730 N N . ALA A 1 96 ? 1.147 1.439 -5.859 1.00 96.75 96 ALA A N 1
ATOM 731 C CA . ALA A 1 96 ? 1.552 1.633 -4.476 1.00 96.75 96 ALA A CA 1
ATOM 732 C C . ALA A 1 96 ? 1.649 3.123 -4.106 1.00 96.75 96 ALA A C 1
ATOM 734 O O . ALA A 1 96 ? 1.145 3.525 -3.060 1.00 96.75 96 ALA A O 1
ATOM 735 N N . LYS A 1 97 ? 2.217 3.958 -4.987 1.00 96.88 97 LYS A N 1
ATOM 736 C CA . LYS A 1 97 ? 2.273 5.419 -4.794 1.00 96.88 97 LYS A CA 1
ATOM 737 C C . LYS A 1 97 ? 0.879 6.048 -4.760 1.00 96.88 97 LYS A C 1
ATOM 739 O O . LYS A 1 97 ? 0.577 6.797 -3.838 1.00 96.88 97 LYS A O 1
ATOM 744 N N . GLU A 1 98 ? 0.013 5.682 -5.706 1.00 95.94 98 GLU A N 1
ATOM 745 C CA . GLU A 1 98 ? -1.381 6.147 -5.730 1.00 95.94 98 GLU A CA 1
ATOM 746 C C . GLU A 1 98 ? -2.133 5.789 -4.441 1.00 95.94 98 GLU A C 1
ATOM 748 O O . GLU A 1 98 ? -2.925 6.589 -3.941 1.00 95.94 98 GLU A O 1
ATOM 753 N N . LEU A 1 99 ? -1.909 4.588 -3.898 1.00 96.00 99 LEU A N 1
ATOM 754 C CA . LEU A 1 99 ? -2.539 4.160 -2.650 1.00 96.00 99 LEU A CA 1
ATOM 755 C C . LEU A 1 99 ? -1.992 4.909 -1.442 1.00 96.00 99 LEU A C 1
ATOM 757 O O . LEU A 1 99 ? -2.782 5.328 -0.603 1.00 96.00 99 LEU A O 1
ATOM 761 N N . LEU A 1 100 ? -0.680 5.136 -1.365 1.00 95.62 100 LEU A N 1
ATOM 762 C CA . LEU A 1 100 ? -0.091 5.954 -0.302 1.00 95.62 100 LEU A CA 1
ATOM 763 C C . LEU A 1 100 ? -0.678 7.365 -0.284 1.00 95.62 100 LEU A C 1
ATOM 765 O O . LEU A 1 100 ? -0.969 7.887 0.790 1.00 95.62 100 LEU A O 1
ATOM 769 N N . ASP A 1 101 ? -0.915 7.953 -1.457 1.00 94.62 101 ASP A N 1
ATOM 770 C CA . ASP A 1 101 ? -1.548 9.265 -1.561 1.00 94.62 101 ASP A CA 1
ATOM 771 C C . ASP A 1 101 ? -3.006 9.263 -1.089 1.00 94.62 101 ASP A C 1
ATOM 773 O O . ASP A 1 101 ? -3.424 10.192 -0.395 1.00 94.62 101 ASP A O 1
ATOM 777 N N . LYS A 1 102 ? -3.769 8.214 -1.417 1.00 92.31 102 LYS A N 1
ATOM 778 C CA . LYS A 1 102 ? -5.176 8.060 -1.006 1.00 92.31 102 LYS A CA 1
ATOM 779 C C . LYS A 1 102 ? -5.337 7.706 0.475 1.00 92.31 102 LYS A C 1
ATOM 781 O O . LYS A 1 102 ? -6.346 8.055 1.077 1.00 92.31 102 LYS A O 1
ATOM 786 N N . LEU A 1 103 ? -4.349 7.034 1.065 1.00 91.00 103 LEU A N 1
ATOM 787 C CA . LEU A 1 103 ? -4.376 6.530 2.444 1.00 91.00 103 LEU A CA 1
ATOM 788 C C . LEU A 1 103 ? -3.594 7.412 3.428 1.00 91.00 103 LEU A C 1
ATOM 790 O O . LEU A 1 103 ? -3.288 6.979 4.546 1.00 91.00 103 LEU A O 1
ATOM 794 N N . LYS A 1 104 ? -3.268 8.651 3.033 1.00 84.38 104 LYS A N 1
ATOM 795 C CA . LYS A 1 104 ? -2.571 9.623 3.886 1.00 84.38 104 LYS A CA 1
ATOM 796 C C . LYS A 1 104 ? -3.217 9.719 5.273 1.00 84.38 104 LYS A C 1
ATOM 798 O O . LYS A 1 104 ? -4.445 9.604 5.378 1.00 84.38 104 LYS A O 1
ATOM 803 N N . PRO A 1 105 ? -2.422 9.939 6.336 1.00 70.88 105 PRO A N 1
ATOM 804 C CA . PRO A 1 105 ? -2.955 10.085 7.683 1.00 70.88 105 PRO A CA 1
ATOM 805 C C . PRO A 1 105 ? -3.972 11.227 7.700 1.00 70.88 105 PRO A C 1
ATOM 807 O O . PRO A 1 105 ? -3.614 12.392 7.546 1.00 70.88 105 PRO A O 1
ATOM 810 N N . SER A 1 106 ? -5.252 10.898 7.839 1.00 58.00 106 SER A N 1
ATOM 811 C CA . SER A 1 106 ? -6.264 11.885 8.184 1.00 58.00 106 SER A CA 1
ATOM 812 C C . SER A 1 106 ? -6.312 11.937 9.699 1.00 58.00 106 SER A C 1
ATOM 814 O O . SER A 1 106 ? -6.540 10.914 10.341 1.00 58.00 106 SER A O 1
ATOM 816 N N . MET A 1 107 ? -6.164 13.126 10.279 1.00 53.44 107 MET A N 1
ATOM 817 C CA . MET A 1 107 ? -6.391 13.349 11.716 1.00 53.44 107 MET A CA 1
ATOM 818 C C . MET A 1 107 ? -7.856 13.120 12.146 1.00 53.44 107 MET A C 1
ATOM 820 O O . MET A 1 107 ? -8.219 13.376 13.286 1.00 53.44 107 MET A O 1
ATOM 824 N N . THR A 1 108 ? -8.693 12.621 11.237 1.00 47.28 108 THR A N 1
ATOM 825 C CA . THR A 1 108 ? -10.119 12.329 11.394 1.00 47.28 108 THR A CA 1
ATOM 826 C C . THR A 1 108 ? -10.395 10.858 11.719 1.00 47.28 108 THR A C 1
ATOM 828 O O . THR A 1 108 ? -11.503 10.385 11.486 1.00 47.28 108 THR A O 1
ATOM 831 N N . ALA A 1 109 ? -9.414 10.112 12.239 1.00 51.56 109 ALA A N 1
ATOM 832 C CA . ALA A 1 109 ? -9.700 8.818 12.848 1.00 51.56 109 ALA A CA 1
ATOM 833 C C . ALA A 1 109 ? -10.572 9.071 14.087 1.00 51.56 109 ALA A C 1
ATOM 835 O O . ALA A 1 109 ? -10.075 9.466 15.144 1.00 51.56 109 ALA A O 1
ATOM 836 N N . ALA A 1 110 ? -11.888 8.919 13.916 1.00 46.97 110 ALA A N 1
ATOM 837 C CA . ALA A 1 110 ? -12.850 8.915 15.005 1.00 46.97 110 ALA A CA 1
ATOM 838 C C . ALA A 1 110 ? -12.329 7.979 16.106 1.00 46.97 110 ALA A C 1
ATOM 840 O O . ALA A 1 110 ? -11.773 6.926 15.775 1.00 46.97 110 ALA A O 1
ATOM 841 N N . PRO A 1 111 ? -12.449 8.350 17.394 1.00 45.22 111 PRO A N 1
ATOM 842 C CA . PRO A 1 111 ? -11.959 7.516 18.476 1.00 45.22 111 PRO A CA 1
ATOM 843 C C . PRO A 1 111 ? -12.628 6.154 18.341 1.00 45.22 111 PRO A C 1
ATOM 845 O O . PRO A 1 111 ? -13.842 6.036 18.512 1.00 45.22 111 PRO A O 1
ATOM 848 N N . ALA A 1 112 ? -11.822 5.155 17.971 1.00 52.44 112 ALA A N 1
ATOM 849 C CA . ALA A 1 112 ? -12.212 3.761 17.958 1.00 52.44 112 ALA A CA 1
ATOM 850 C C . ALA A 1 112 ? -12.971 3.510 19.256 1.00 52.44 112 ALA A C 1
ATOM 852 O O . ALA A 1 112 ? -12.437 3.774 20.336 1.00 52.44 112 ALA A O 1
ATOM 853 N N . ALA A 1 113 ? -14.239 3.118 19.122 1.00 42.66 113 ALA A N 1
ATOM 854 C CA . ALA A 1 113 ? -15.119 2.836 20.235 1.00 42.66 113 ALA A CA 1
ATOM 855 C C . ALA A 1 113 ? -14.356 1.953 21.222 1.00 42.66 113 ALA A C 1
ATOM 857 O O . ALA A 1 113 ? -14.067 0.787 20.950 1.00 42.66 113 ALA A O 1
ATOM 858 N N . ALA A 1 114 ? -13.964 2.564 22.338 1.00 42.94 114 ALA A N 1
ATOM 859 C CA . ALA A 1 114 ? -13.286 1.911 23.430 1.00 42.94 114 ALA A CA 1
ATOM 860 C C . ALA A 1 114 ? -14.279 0.924 24.035 1.00 42.94 114 ALA A C 1
ATOM 862 O O . ALA A 1 114 ? -15.029 1.251 24.950 1.00 42.94 114 ALA A O 1
ATOM 863 N N . THR A 1 115 ? -14.300 -0.288 23.494 1.00 44.78 115 THR A N 1
ATOM 864 C CA . THR A 1 115 ? -14.687 -1.440 24.291 1.00 44.78 115 THR A CA 1
ATOM 865 C C . THR A 1 115 ? -13.393 -1.860 24.978 1.00 44.78 115 THR A C 1
ATOM 867 O O . THR A 1 115 ? -12.466 -2.293 24.288 1.00 44.78 115 THR A O 1
ATOM 870 N N . PRO A 1 116 ? -13.239 -1.627 26.293 1.00 57.97 116 PRO A N 1
ATOM 871 C CA . PRO A 1 116 ? -12.072 -2.123 27.003 1.00 57.97 116 PRO A CA 1
ATOM 872 C C . PRO A 1 116 ? -12.012 -3.648 26.826 1.00 57.97 116 PRO A C 1
ATOM 874 O O . PRO A 1 116 ? -13.060 -4.295 26.922 1.00 57.97 116 PRO A O 1
ATOM 877 N N . PRO A 1 117 ? -10.831 -4.248 26.580 1.00 55.66 117 PRO A N 1
ATOM 878 C CA . PRO A 1 117 ? -10.669 -5.676 26.785 1.00 55.66 117 PRO A CA 1
ATOM 879 C C . PRO A 1 117 ? -10.905 -5.933 28.274 1.00 55.66 117 PRO A C 1
ATOM 881 O O . PRO A 1 117 ? -10.060 -5.643 29.122 1.00 55.66 117 PRO A O 1
ATOM 884 N N . ALA A 1 118 ? -12.101 -6.412 28.596 1.00 54.06 118 ALA A N 1
ATOM 885 C CA . ALA A 1 118 ? -12.442 -6.938 29.901 1.00 54.06 118 ALA A CA 1
ATOM 886 C C . ALA A 1 118 ? -11.772 -8.306 30.060 1.00 54.06 118 ALA A C 1
ATOM 888 O O . ALA A 1 118 ? -12.465 -9.300 30.088 1.00 54.06 118 ALA A O 1
ATOM 889 N N . ASP A 1 119 ? -10.441 -8.339 30.095 1.00 48.38 119 ASP A N 1
ATOM 890 C CA . ASP A 1 119 ? -9.643 -9.464 30.587 1.00 48.38 119 ASP A CA 1
ATOM 891 C C . ASP A 1 119 ? -8.222 -8.954 30.855 1.00 48.38 119 ASP A C 1
ATOM 893 O O . ASP A 1 119 ? -7.257 -9.197 30.128 1.00 48.38 119 ASP A O 1
ATOM 897 N N . ALA A 1 120 ? -8.109 -8.179 31.932 1.00 50.00 120 ALA A N 1
ATOM 898 C CA . ALA A 1 120 ? -6.853 -8.043 32.644 1.00 50.00 120 ALA A CA 1
ATOM 899 C C . ALA A 1 120 ? -6.538 -9.418 33.251 1.00 50.00 120 ALA A C 1
ATOM 901 O O . ALA A 1 120 ? -7.019 -9.754 34.331 1.00 50.00 120 ALA A O 1
ATOM 902 N N . VAL A 1 121 ? -5.750 -10.225 32.541 1.00 57.34 121 VAL A N 1
ATOM 903 C CA . VAL A 1 121 ? -5.062 -11.363 33.150 1.00 57.34 121 VAL A CA 1
ATOM 904 C C . VAL A 1 121 ? -3.727 -10.823 33.668 1.00 57.34 121 VAL A C 1
ATOM 906 O O . VAL A 1 121 ? -2.875 -10.448 32.857 1.00 57.34 121 VAL A O 1
ATOM 909 N N . PRO A 1 122 ? -3.546 -10.682 34.993 1.00 53.38 122 PRO A N 1
ATOM 910 C CA . PRO A 1 122 ? -2.293 -10.209 35.551 1.00 53.38 122 PRO A CA 1
ATOM 911 C C . PRO A 1 122 ? -1.177 -11.209 35.255 1.00 53.38 122 PRO A C 1
ATOM 913 O O . PRO A 1 122 ? -1.342 -12.425 35.355 1.00 53.38 122 PRO A O 1
ATOM 916 N N . ALA A 1 123 ? -0.031 -10.648 34.886 1.00 55.97 123 ALA A N 1
ATOM 917 C CA . ALA A 1 123 ? 1.238 -11.340 34.886 1.00 55.97 123 ALA A CA 1
ATOM 918 C C . ALA A 1 123 ? 1.618 -11.786 36.307 1.00 55.97 123 ALA A C 1
ATOM 920 O O . ALA A 1 123 ? 1.179 -11.194 37.292 1.00 55.97 123 ALA A O 1
ATOM 921 N N . GLU A 1 124 ? 2.551 -12.741 36.335 1.00 46.22 124 GLU A N 1
ATOM 922 C CA . GLU A 1 124 ? 3.463 -13.062 37.437 1.00 46.22 124 GLU A CA 1
ATOM 923 C C . GLU A 1 124 ? 3.044 -14.217 38.362 1.00 46.22 124 GLU A C 1
ATOM 925 O O . GLU A 1 124 ? 2.246 -14.064 39.279 1.00 46.22 124 GLU A O 1
ATOM 930 N N . ALA A 1 125 ? 3.656 -15.386 38.139 1.00 49.03 125 ALA A N 1
ATOM 931 C CA . ALA A 1 125 ? 4.521 -16.025 39.137 1.00 49.03 125 ALA A CA 1
ATOM 932 C C . ALA A 1 125 ? 5.154 -17.306 38.564 1.00 49.03 125 ALA A C 1
ATOM 934 O O . ALA A 1 125 ? 4.495 -18.322 38.350 1.00 49.03 125 ALA A O 1
ATOM 935 N N . THR A 1 126 ? 6.467 -17.255 38.350 1.00 57.56 126 THR A N 1
ATOM 936 C CA . THR A 1 126 ? 7.371 -18.413 38.288 1.00 57.56 126 THR A CA 1
ATOM 937 C C . THR A 1 126 ? 7.172 -19.292 39.534 1.00 57.56 126 THR A C 1
ATOM 939 O O . THR A 1 126 ? 7.059 -18.747 40.634 1.00 57.56 126 THR A O 1
ATOM 942 N N . PRO A 1 127 ? 7.196 -20.632 39.418 1.00 56.50 127 PRO A N 1
ATOM 943 C CA . PRO A 1 127 ? 8.314 -21.327 40.059 1.00 56.50 127 PRO A CA 1
ATOM 944 C C . PRO A 1 127 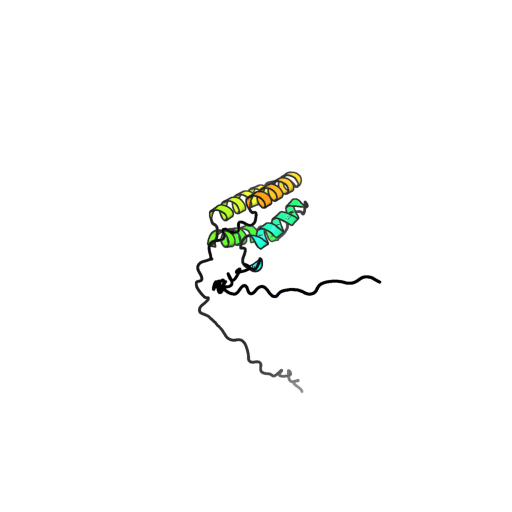? 8.816 -22.573 39.303 1.00 56.50 127 PRO A C 1
ATOM 946 O O . PRO A 1 127 ? 8.049 -23.408 38.847 1.00 56.50 127 PRO A O 1
ATOM 949 N N . ALA A 1 128 ? 10.146 -22.666 39.280 1.00 56.50 128 ALA A N 1
ATOM 950 C CA . ALA A 1 128 ? 10.963 -23.810 39.684 1.00 56.50 128 ALA A CA 1
ATOM 951 C C . ALA A 1 128 ? 10.830 -25.205 39.028 1.00 56.50 128 ALA A C 1
ATOM 953 O O . ALA A 1 128 ? 9.763 -25.785 38.881 1.00 56.50 128 ALA A O 1
ATOM 954 N N . ALA A 1 129 ? 12.028 -25.785 38.903 1.00 55.34 129 ALA A N 1
ATOM 955 C CA . ALA A 1 129 ? 12.365 -27.199 39.067 1.00 55.34 129 ALA A CA 1
ATOM 956 C C . ALA A 1 129 ? 12.270 -28.099 37.827 1.00 55.34 129 ALA A C 1
ATOM 958 O O . ALA A 1 129 ? 11.297 -28.799 37.569 1.00 55.34 129 ALA A O 1
ATOM 959 N N . GLU A 1 130 ? 13.406 -28.129 37.136 1.00 63.28 130 GLU A N 1
ATOM 960 C CA . GLU A 1 130 ? 14.010 -29.305 36.512 1.00 63.28 130 GLU A CA 1
ATOM 961 C C . GLU A 1 130 ? 13.914 -30.562 37.407 1.00 63.28 130 GLU A C 1
ATOM 963 O O . GLU A 1 130 ? 14.334 -30.519 38.568 1.00 63.28 130 GLU A O 1
ATOM 968 N N . PRO A 1 131 ? 13.436 -31.700 36.874 1.00 62.69 131 PRO A N 1
ATOM 969 C CA . PRO A 1 131 ? 13.815 -33.010 37.371 1.00 62.69 131 PRO A CA 1
ATOM 970 C C . PRO A 1 131 ? 14.689 -33.730 36.336 1.00 62.69 131 PRO A C 1
ATOM 972 O O . PRO A 1 131 ? 14.297 -33.955 35.190 1.00 62.69 131 PRO A O 1
ATOM 975 N N . ALA A 1 132 ? 15.888 -34.106 36.776 1.00 69.19 132 ALA A N 1
ATOM 976 C CA . ALA A 1 132 ? 16.809 -34.980 36.066 1.00 69.19 132 ALA A CA 1
ATOM 977 C C . ALA A 1 132 ? 16.145 -36.317 35.666 1.00 69.19 132 ALA A C 1
ATOM 979 O O . ALA A 1 132 ? 15.428 -36.905 36.481 1.00 69.19 132 ALA A O 1
ATOM 980 N N . PRO A 1 133 ? 16.413 -36.864 34.466 1.00 68.62 133 PRO A N 1
ATOM 981 C CA . PRO A 1 133 ? 16.088 -38.251 34.178 1.00 68.62 133 PRO A CA 1
ATOM 982 C C . PRO A 1 133 ? 17.111 -39.179 34.845 1.00 68.62 133 PRO A C 1
ATOM 984 O O . PRO A 1 133 ? 18.312 -39.116 34.587 1.00 68.62 133 PRO A O 1
ATOM 987 N N . ALA A 1 134 ? 16.592 -40.036 35.720 1.00 68.81 134 ALA A N 1
ATOM 988 C CA . ALA A 1 134 ? 17.315 -41.090 36.409 1.00 68.81 134 ALA A CA 1
ATOM 989 C C . ALA A 1 134 ? 17.866 -42.144 35.433 1.00 68.81 134 ALA A C 1
ATOM 991 O O . ALA A 1 134 ? 17.154 -42.627 34.549 1.00 68.81 134 ALA A O 1
ATOM 992 N N . GLU A 1 135 ? 19.123 -42.533 35.649 1.00 66.94 135 GLU A N 1
ATOM 993 C CA . GLU A 1 135 ? 19.702 -43.775 35.134 1.00 66.94 135 GLU A CA 1
ATOM 994 C C . GLU A 1 135 ? 18.933 -44.995 35.668 1.00 66.94 135 GLU A C 1
ATOM 996 O O . GLU A 1 135 ? 18.669 -45.070 36.872 1.00 66.94 135 GLU A O 1
ATOM 1001 N N . PRO A 1 136 ? 18.682 -46.018 34.838 1.00 72.25 136 PRO A N 1
ATOM 1002 C CA . PRO A 1 136 ? 18.489 -47.371 35.328 1.00 72.25 136 PRO A CA 1
ATOM 1003 C C . PRO A 1 136 ? 19.750 -48.220 35.078 1.00 72.25 136 PRO A C 1
ATOM 1005 O O . PRO A 1 136 ? 20.103 -48.520 33.940 1.00 72.25 136 PRO A O 1
ATOM 1008 N N . LYS A 1 137 ? 20.405 -48.631 36.172 1.00 61.59 137 LYS A N 1
ATOM 1009 C CA . LYS A 1 137 ? 21.174 -49.892 36.287 1.00 61.59 137 LYS A CA 1
ATOM 1010 C C . LYS A 1 137 ? 20.208 -51.001 36.744 1.00 61.59 137 LYS A C 1
ATOM 1012 O O . LYS A 1 137 ? 19.209 -50.646 37.377 1.00 61.59 137 LYS A O 1
ATOM 1017 N N . PRO A 1 138 ? 20.471 -52.309 36.545 1.00 66.88 138 PRO A N 1
ATOM 1018 C CA . PRO A 1 138 ? 21.758 -52.966 36.273 1.00 66.88 138 PRO A CA 1
ATOM 1019 C C . PRO A 1 138 ? 21.925 -53.570 34.872 1.00 66.88 138 PRO A C 1
ATOM 1021 O O . PRO A 1 138 ? 20.911 -53.928 34.235 1.00 66.88 138 PRO A O 1
#

Radius of gyration: 30.58 Å; chains: 1; bounding box: 46×118×54 Å